Protein AF-A0A4Y2UN64-F1 (afdb_monomer_lite)

Secondary structure (DSSP, 8-state):
-EEEEEEE---HHHHB-S---S---S-TTHHHH--TTS--SB-SPTTTTSSS----SSHHHH--TTEEEEEEE------

Foldseek 3Di:
DKDKDKDFDDDLVQFADPKPDDDPPPPPPLLPPNDPPTPRGTPDDRPPPNPDDDPDPDCVRVDDPRMDIDMDDDDDDDD

Organism: Araneus ventricosus (NCBI:txid182803)

pLDDT: mean 92.43, std 8.75, range [60.94, 98.31]

InterPro domains:
  IPR005203 Hemocyanin, C-terminal [PF03723] (1-76)
  IPR013788 Hemocyanin/hexamerin [PTHR11511] (1-77)
  IPR014756 Immunoglobulin E-set [SSF81296] (1-77)
  IPR037020 Hemocyanin, C-terminal domain superfamily [G3DSA:2.60.40.1520] (1-79)

Radius of gyration: 16.73 Å; chains: 1; bounding box: 46×20×45 Å

Structure (mmCIF, N/CA/C/O backbone):
data_AF-A0A4Y2UN64-F1
#
_entry.id   AF-A0A4Y2UN64-F1
#
loop_
_atom_site.group_PDB
_atom_site.id
_atom_site.type_symbol
_atom_site.label_atom_id
_atom_site.label_alt_id
_atom_site.label_comp_id
_atom_site.label_asym_id
_atom_site.label_entity_id
_atom_site.label_seq_id
_atom_site.pdbx_PDB_ins_code
_atom_site.Cartn_x
_atom_site.Cartn_y
_atom_site.Cartn_z
_atom_site.occupancy
_atom_site.B_iso_or_equiv
_atom_site.auth_seq_id
_atom_site.auth_comp_id
_atom_site.auth_asym_id
_atom_site.auth_atom_id
_atom_site.pdbx_PDB_model_num
ATOM 1 N N . MET A 1 1 ? -17.412 -2.171 13.693 1.00 93.19 1 MET A N 1
ATOM 2 C CA . MET A 1 1 ? -16.164 -2.884 14.039 1.00 93.19 1 MET A CA 1
ATOM 3 C C . MET A 1 1 ? -15.013 -1.905 13.871 1.00 93.19 1 MET A C 1
ATOM 5 O O . MET A 1 1 ? -15.088 -1.091 12.952 1.00 93.19 1 MET A O 1
ATOM 9 N N . ASP A 1 2 ? -14.050 -1.918 14.793 1.00 95.75 2 ASP A N 1
ATOM 10 C CA . ASP A 1 2 ? -12.873 -1.042 14.756 1.00 95.75 2 ASP A CA 1
ATOM 11 C C . ASP A 1 2 ? -11.777 -1.662 13.885 1.00 95.75 2 ASP A C 1
ATOM 13 O O . ASP A 1 2 ? -11.544 -2.867 13.953 1.00 95.75 2 ASP A O 1
ATOM 17 N N . PHE A 1 3 ? -11.131 -0.838 13.064 1.00 97.62 3 PHE A N 1
ATOM 18 C CA . PHE A 1 3 ? -10.023 -1.220 12.191 1.00 97.62 3 PHE A CA 1
ATOM 19 C C . PHE A 1 3 ? -8.933 -0.152 12.232 1.00 97.62 3 PHE A C 1
ATOM 21 O O . PHE A 1 3 ? -9.215 1.012 12.506 1.00 97.62 3 PHE A O 1
ATOM 28 N N . HIS A 1 4 ? -7.707 -0.532 11.887 1.00 97.12 4 HIS A N 1
ATOM 29 C CA . HIS A 1 4 ? -6.623 0.409 11.625 1.00 97.12 4 HIS A CA 1
ATOM 30 C C . HIS A 1 4 ? -6.448 0.550 10.112 1.00 97.12 4 HIS A C 1
ATOM 32 O O . HIS A 1 4 ? -6.122 -0.419 9.429 1.00 97.12 4 HIS A O 1
ATOM 38 N N . LEU A 1 5 ? -6.685 1.750 9.582 1.00 97.94 5 LEU A N 1
ATOM 39 C CA . LEU A 1 5 ? -6.317 2.089 8.213 1.00 97.94 5 LEU A CA 1
ATOM 40 C C . LEU A 1 5 ? -4.821 2.385 8.184 1.00 97.94 5 LEU A C 1
ATOM 42 O O . LEU A 1 5 ? -4.392 3.367 8.780 1.00 97.94 5 LEU A O 1
ATOM 46 N N . PHE A 1 6 ? -4.051 1.551 7.494 1.00 98.25 6 PHE A N 1
ATOM 47 C CA . PHE A 1 6 ? -2.604 1.690 7.366 1.00 98.25 6 PHE A CA 1
ATOM 48 C C . PHE A 1 6 ? -2.223 2.260 5.997 1.00 98.25 6 PHE A C 1
ATOM 50 O O . PHE A 1 6 ? -2.756 1.833 4.973 1.00 98.25 6 PHE A O 1
ATOM 57 N N . ALA A 1 7 ? -1.270 3.191 5.984 1.00 98.06 7 ALA A N 1
ATOM 58 C CA . ALA A 1 7 ? -0.642 3.701 4.774 1.00 98.06 7 ALA A CA 1
ATOM 59 C C . ALA A 1 7 ? 0.878 3.810 4.955 1.00 98.06 7 ALA A C 1
ATOM 61 O O . ALA A 1 7 ? 1.378 4.167 6.026 1.00 98.06 7 ALA A O 1
ATOM 62 N N . ILE A 1 8 ? 1.611 3.531 3.878 1.00 98.19 8 ILE A N 1
ATOM 63 C CA . ILE A 1 8 ? 3.067 3.641 3.803 1.00 98.19 8 ILE A CA 1
ATOM 64 C C . ILE A 1 8 ? 3.470 4.256 2.465 1.00 98.19 8 ILE A C 1
ATOM 66 O O . ILE A 1 8 ? 2.851 3.979 1.441 1.00 98.19 8 ILE A O 1
ATOM 70 N N . PHE A 1 9 ? 4.522 5.072 2.480 1.00 98.12 9 PHE A N 1
ATOM 71 C CA . PHE A 1 9 ? 5.145 5.613 1.274 1.00 98.12 9 PHE A CA 1
ATOM 72 C C . PHE A 1 9 ? 6.544 5.030 1.101 1.00 98.12 9 PHE A C 1
ATOM 74 O O . PHE A 1 9 ? 7.380 5.137 2.000 1.00 98.12 9 PHE A O 1
ATOM 81 N N . THR A 1 10 ? 6.808 4.417 -0.046 1.00 98.19 10 THR A N 1
ATOM 82 C CA . THR A 1 10 ? 8.088 3.782 -0.379 1.00 98.19 10 THR A CA 1
ATOM 83 C C . THR A 1 10 ? 8.793 4.516 -1.518 1.00 98.19 10 THR A C 1
ATOM 85 O O . THR A 1 10 ? 8.235 5.411 -2.158 1.00 98.19 10 THR A O 1
ATOM 88 N N . ASN A 1 11 ? 10.071 4.198 -1.719 1.00 97.75 11 ASN A N 1
ATOM 89 C CA . ASN A 1 11 ? 10.883 4.814 -2.758 1.00 97.75 11 ASN A CA 1
ATOM 90 C C . ASN A 1 11 ? 10.588 4.170 -4.121 1.00 97.75 11 ASN A C 1
ATOM 92 O O . ASN A 1 11 ? 11.012 3.046 -4.378 1.00 97.75 11 ASN A O 1
ATOM 96 N N . TYR A 1 12 ? 9.958 4.922 -5.027 1.00 95.25 12 TYR A N 1
ATOM 97 C CA . TYR A 1 12 ? 9.616 4.455 -6.375 1.00 95.25 12 TYR A CA 1
ATOM 98 C C . TYR A 1 12 ? 10.791 3.812 -7.125 1.00 95.25 12 TYR A C 1
ATOM 100 O O . TYR A 1 12 ? 10.611 2.796 -7.789 1.00 95.25 12 TYR A O 1
ATOM 108 N N . PHE A 1 13 ? 12.000 4.373 -7.019 1.00 96.06 13 PHE A N 1
ATOM 109 C CA . PHE A 1 13 ? 13.163 3.859 -7.750 1.00 96.06 13 PHE A CA 1
ATOM 110 C C . PHE A 1 13 ? 13.638 2.488 -7.245 1.00 96.06 13 PHE A C 1
ATOM 112 O O . PHE A 1 13 ? 14.302 1.757 -7.981 1.00 96.06 13 PHE A O 1
ATOM 119 N N . GLU A 1 14 ? 13.289 2.129 -6.010 1.00 96.06 14 GLU A N 1
ATOM 120 C CA . GLU A 1 14 ? 13.540 0.801 -5.443 1.00 96.06 14 GLU A CA 1
ATOM 121 C C . GLU A 1 14 ? 12.426 -0.193 -5.792 1.00 96.06 14 GLU A C 1
ATOM 123 O O . GLU A 1 14 ? 12.695 -1.389 -5.895 1.00 96.06 14 GLU A O 1
ATOM 128 N N . ASP A 1 15 ? 11.209 0.304 -6.022 1.00 96.62 15 ASP A N 1
ATOM 129 C CA . ASP A 1 15 ? 10.007 -0.510 -6.228 1.00 96.62 15 ASP A CA 1
ATOM 130 C C . ASP A 1 15 ? 9.773 -0.833 -7.707 1.00 96.62 15 ASP A C 1
ATOM 132 O O . ASP A 1 15 ? 9.407 -1.950 -8.058 1.00 96.62 15 ASP A O 1
ATOM 136 N N . THR A 1 16 ? 10.016 0.126 -8.600 1.00 92.50 16 THR A N 1
ATOM 137 C CA . THR A 1 16 ? 9.695 -0.012 -10.024 1.00 92.50 16 THR A CA 1
ATOM 138 C C . THR A 1 16 ? 10.499 -1.124 -10.697 1.00 92.50 16 THR A C 1
ATOM 140 O O . THR A 1 16 ? 11.715 -1.253 -10.505 1.00 92.50 16 THR A O 1
ATOM 143 N N . VAL A 1 17 ? 9.835 -1.917 -11.536 1.00 89.44 17 VAL A N 1
ATOM 144 C CA . VAL A 1 17 ? 10.484 -2.807 -12.504 1.00 89.44 17 VAL A CA 1
ATOM 145 C C . VAL A 1 17 ? 10.702 -2.038 -13.809 1.00 89.44 17 VAL A C 1
ATOM 147 O O . VAL A 1 17 ? 9.795 -1.386 -14.312 1.00 89.44 17 VAL A O 1
ATOM 150 N N . ASN A 1 18 ? 11.904 -2.112 -14.388 1.00 81.25 18 ASN A N 1
ATOM 151 C CA . ASN A 1 18 ? 12.238 -1.431 -15.654 1.00 81.25 18 ASN A CA 1
ATOM 152 C C . ASN A 1 18 ? 11.611 -2.120 -16.888 1.00 81.25 18 ASN A C 1
ATOM 154 O O . ASN A 1 18 ? 12.153 -2.041 -17.989 1.00 81.25 18 ASN A O 1
ATOM 158 N N . ASP A 1 19 ? 10.509 -2.841 -16.695 1.00 72.12 19 ASP A N 1
ATOM 159 C CA . ASP A 1 19 ? 9.713 -3.446 -17.752 1.00 72.12 19 ASP A CA 1
ATOM 160 C C . ASP A 1 19 ? 8.435 -2.623 -17.901 1.00 72.12 19 ASP A C 1
ATOM 162 O O . ASP A 1 19 ? 7.565 -2.634 -17.035 1.00 72.12 19 ASP A O 1
ATOM 166 N N . HIS A 1 20 ? 8.365 -1.840 -18.974 1.00 64.75 20 HIS A N 1
ATOM 167 C CA . HIS A 1 20 ? 7.250 -0.925 -19.229 1.00 64.75 20 HIS A CA 1
ATOM 168 C C . HIS A 1 20 ? 6.200 -1.516 -20.174 1.00 64.75 20 HIS A C 1
ATOM 170 O O . HIS A 1 20 ? 5.312 -0.791 -20.624 1.00 64.75 20 HIS A O 1
ATOM 176 N N . GLY A 1 21 ? 6.299 -2.814 -20.487 1.00 63.00 21 GLY A N 1
ATOM 177 C CA . GLY A 1 21 ? 5.391 -3.473 -21.413 1.00 63.00 21 GLY A CA 1
ATOM 178 C C . GLY A 1 21 ? 5.291 -2.776 -22.767 1.00 63.00 21 GLY A C 1
ATOM 179 O O . GLY A 1 21 ? 6.093 -1.918 -23.134 1.00 63.00 21 GLY A O 1
ATOM 180 N N . ARG A 1 22 ? 4.293 -3.174 -23.556 1.00 60.94 22 ARG A N 1
ATOM 181 C CA . ARG A 1 22 ? 4.014 -2.558 -24.864 1.00 60.94 22 ARG A CA 1
ATOM 182 C C . ARG A 1 22 ? 2.712 -1.761 -24.896 1.00 60.94 22 ARG A C 1
ATOM 184 O O . ARG A 1 22 ? 2.531 -0.959 -25.806 1.00 60.94 22 ARG A O 1
ATOM 191 N N . THR A 1 23 ? 1.816 -1.974 -23.932 1.00 67.00 23 THR A N 1
ATOM 192 C CA . THR A 1 23 ? 0.446 -1.440 -23.945 1.00 67.00 23 THR A CA 1
ATOM 193 C C . THR A 1 23 ? -0.079 -1.226 -22.523 1.00 67.00 23 THR A C 1
ATOM 195 O O . THR A 1 23 ? 0.010 -2.133 -21.700 1.00 67.00 23 THR A O 1
ATOM 198 N N . ASN A 1 24 ? -0.703 -0.075 -22.251 1.00 70.50 24 ASN A N 1
ATOM 199 C CA . ASN A 1 24 ? -1.381 0.234 -20.978 1.00 70.50 24 ASN A CA 1
ATOM 200 C C . ASN A 1 24 ? -2.803 -0.363 -20.913 1.00 70.50 24 ASN A C 1
ATOM 202 O O . ASN A 1 24 ? -3.761 0.317 -20.549 1.00 70.50 24 ASN A O 1
ATOM 206 N N . GLU A 1 25 ? -2.967 -1.619 -21.318 1.00 80.88 25 GLU A N 1
ATOM 207 C CA . GLU A 1 25 ? -4.260 -2.306 -21.275 1.00 80.88 25 GLU A CA 1
ATOM 208 C C . GLU A 1 25 ? -4.418 -3.071 -19.953 1.00 80.88 25 GLU A C 1
ATOM 210 O O . GLU A 1 25 ? -3.509 -3.788 -19.547 1.00 80.88 25 GLU A O 1
ATOM 215 N N . CYS A 1 26 ? -5.595 -2.982 -19.319 1.00 82.62 26 CYS A N 1
ATOM 216 C CA . CYS A 1 26 ? -5.959 -3.775 -18.132 1.00 82.62 26 CYS A CA 1
ATOM 217 C C . CYS A 1 26 ? -5.038 -3.562 -16.904 1.00 82.62 26 CYS A C 1
ATOM 219 O O . CYS A 1 26 ? -4.496 -4.516 -16.349 1.00 82.62 26 CYS A O 1
ATOM 221 N N . MET A 1 27 ? -4.870 -2.307 -16.465 1.00 85.75 27 MET A N 1
ATOM 222 C CA . MET A 1 27 ? -3.977 -1.935 -15.349 1.00 85.75 27 MET A CA 1
ATOM 223 C C . MET A 1 27 ? -4.697 -1.652 -14.015 1.00 85.75 27 MET A C 1
ATOM 225 O O . MET A 1 27 ? -4.045 -1.435 -12.997 1.00 85.75 27 MET A O 1
ATOM 229 N N . ASP A 1 28 ? -6.031 -1.679 -13.977 1.00 88.94 28 ASP A N 1
ATOM 230 C CA . ASP A 1 28 ? -6.797 -1.265 -12.787 1.00 88.94 28 ASP A CA 1
ATOM 231 C C . ASP A 1 28 ? -6.747 -2.288 -11.636 1.00 88.94 28 ASP A C 1
ATOM 233 O O . ASP A 1 28 ? -6.952 -1.939 -10.475 1.00 88.94 28 ASP A O 1
ATOM 237 N N . ALA A 1 29 ? -6.472 -3.559 -11.945 1.00 93.19 29 ALA A N 1
ATOM 238 C CA . ALA A 1 29 ? -6.511 -4.676 -10.994 1.00 93.19 29 ALA A CA 1
ATOM 239 C C . ALA A 1 29 ? -5.120 -5.264 -10.685 1.00 93.19 29 ALA A C 1
ATOM 241 O O . ALA A 1 29 ? -5.004 -6.423 -10.271 1.00 93.19 29 ALA A O 1
ATOM 242 N N . VAL A 1 30 ? -4.055 -4.478 -10.882 1.00 93.38 30 VAL A N 1
ATOM 243 C CA . VAL A 1 30 ? -2.663 -4.956 -10.797 1.00 93.38 30 VAL A CA 1
ATOM 244 C C . VAL A 1 30 ? -2.304 -5.575 -9.453 1.00 93.38 30 VAL A C 1
ATOM 246 O O . VAL A 1 30 ? -1.523 -6.516 -9.434 1.00 93.38 30 VAL A O 1
ATOM 249 N N . SER A 1 31 ? -2.904 -5.130 -8.345 1.00 94.56 31 SER A N 1
ATOM 250 C CA . SER A 1 31 ? -2.584 -5.638 -7.004 1.00 94.56 31 SER A CA 1
ATOM 251 C C . SER A 1 31 ? -2.848 -7.136 -6.825 1.00 94.56 31 SER A C 1
ATOM 253 O O . SER A 1 31 ? -2.185 -7.768 -6.010 1.00 94.56 31 SER A O 1
ATOM 255 N N . TYR 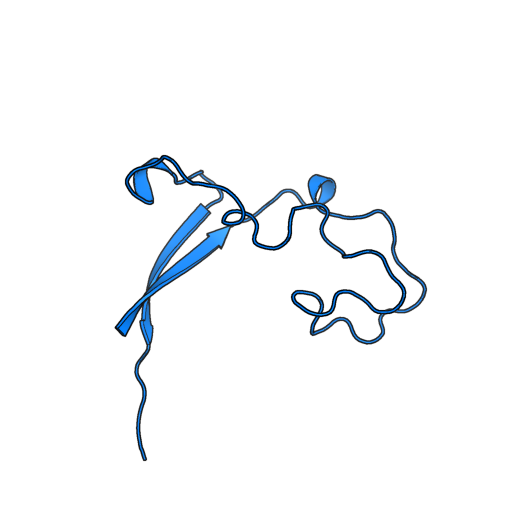A 1 32 ? -3.810 -7.706 -7.560 1.00 96.00 32 TYR A N 1
ATOM 256 C CA . TYR A 1 32 ? -4.135 -9.137 -7.489 1.00 96.00 32 TYR A CA 1
ATOM 257 C C . TYR A 1 32 ? -3.835 -9.881 -8.788 1.00 96.00 32 TYR A C 1
ATOM 259 O O . TYR A 1 32 ? -3.444 -11.044 -8.744 1.00 96.00 32 TYR A O 1
ATOM 267 N N . CYS A 1 33 ? -4.013 -9.227 -9.936 1.00 93.94 33 CYS A N 1
ATOM 268 C CA . CYS A 1 33 ? -3.901 -9.876 -11.241 1.00 93.94 33 CYS A CA 1
ATOM 269 C C . CYS A 1 33 ? -2.550 -9.636 -11.928 1.00 93.94 33 CYS A C 1
ATOM 271 O O . CYS A 1 33 ? -2.247 -10.305 -12.913 1.00 93.94 33 CYS A O 1
ATOM 273 N N . GLY A 1 34 ? -1.749 -8.685 -11.440 1.00 90.88 34 GLY A N 1
ATOM 274 C CA . GLY A 1 34 ? -0.599 -8.168 -12.176 1.00 90.88 34 GLY A CA 1
ATOM 275 C C . GLY A 1 34 ? -1.005 -7.392 -13.431 1.00 90.88 34 GLY A C 1
ATOM 276 O O . GLY A 1 34 ? -2.179 -7.087 -13.650 1.00 90.88 34 GLY A O 1
ATOM 277 N N . ALA A 1 35 ? -0.009 -7.047 -14.243 1.00 89.62 35 ALA A N 1
ATOM 278 C CA . ALA A 1 35 ? -0.200 -6.386 -15.527 1.00 89.62 35 ALA A CA 1
ATOM 279 C C . ALA A 1 35 ? -0.146 -7.421 -16.659 1.00 89.62 35 ALA A C 1
ATOM 281 O O . ALA A 1 35 ? 0.690 -8.328 -16.655 1.00 89.62 35 ALA A O 1
ATOM 282 N N . LYS A 1 36 ? -1.055 -7.304 -17.631 1.00 88.75 36 LYS A N 1
ATOM 283 C CA . LYS A 1 36 ? -1.148 -8.254 -18.745 1.00 88.75 36 LYS A CA 1
ATOM 284 C C . LYS A 1 36 ? 0.133 -8.226 -19.585 1.00 88.75 36 LYS A C 1
ATOM 286 O O . LYS A 1 36 ? 0.532 -7.165 -20.056 1.00 88.75 36 LYS A O 1
ATOM 291 N N . ASP A 1 37 ? 0.716 -9.405 -19.810 1.00 88.69 37 ASP A N 1
ATOM 292 C CA . ASP A 1 37 ? 1.925 -9.617 -20.622 1.00 88.69 37 ASP A CA 1
ATOM 293 C C . ASP A 1 37 ? 3.143 -8.779 -20.169 1.00 88.69 37 ASP A C 1
ATOM 295 O O . ASP A 1 37 ? 4.006 -8.434 -20.976 1.00 88.69 37 ASP A O 1
ATOM 299 N N . GLN A 1 38 ? 3.206 -8.441 -18.877 1.00 88.81 38 GLN A N 1
ATOM 300 C CA . GLN A 1 38 ? 4.253 -7.625 -18.255 1.00 88.81 38 GLN A CA 1
ATOM 301 C C . GLN A 1 38 ? 4.724 -8.256 -16.943 1.00 88.81 38 GLN A C 1
ATOM 303 O O . GLN A 1 38 ? 4.023 -9.076 -16.341 1.00 88.81 38 GLN A O 1
ATOM 308 N N . LEU A 1 39 ? 5.902 -7.854 -16.466 1.00 90.88 39 LEU A N 1
ATOM 309 C CA . LEU A 1 39 ? 6.304 -8.140 -15.092 1.00 90.88 39 LEU A CA 1
ATOM 310 C C . LEU A 1 39 ? 5.380 -7.446 -14.080 1.00 90.88 39 LEU A C 1
ATOM 312 O O . LEU A 1 39 ? 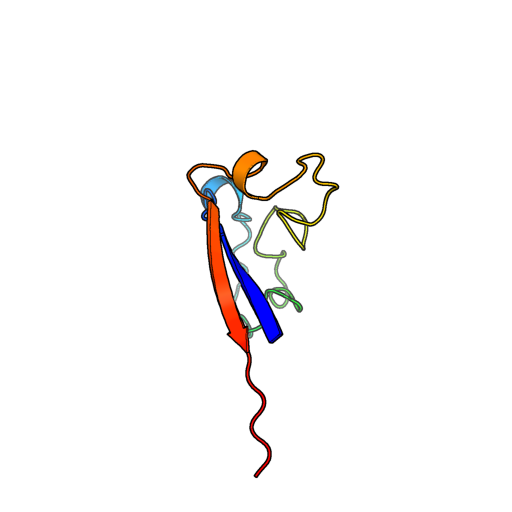4.776 -6.408 -14.350 1.00 90.88 39 LEU A O 1
ATOM 316 N N . TYR A 1 40 ? 5.292 -8.020 -12.878 1.00 93.19 40 TYR A N 1
ATOM 317 C CA . TYR A 1 40 ? 4.557 -7.396 -11.783 1.00 93.19 40 TYR A CA 1
ATOM 318 C C . TYR A 1 40 ? 5.189 -6.030 -11.447 1.00 93.19 40 TYR A C 1
ATOM 320 O O . TYR A 1 40 ? 6.409 -5.969 -11.280 1.00 93.19 40 TYR A O 1
ATOM 328 N N . PRO A 1 41 ? 4.400 -4.942 -11.353 1.00 92.12 41 PRO A N 1
ATOM 329 C CA . PRO A 1 41 ? 4.924 -3.573 -11.398 1.00 92.12 41 PRO A CA 1
ATOM 330 C C . PRO A 1 41 ? 5.659 -3.111 -10.124 1.00 92.12 41 PRO A C 1
ATOM 332 O O . PRO A 1 41 ? 6.112 -1.969 -10.072 1.00 92.12 41 PRO A O 1
ATOM 335 N N . ASP A 1 42 ? 5.785 -3.977 -9.114 1.00 95.56 42 ASP A N 1
ATOM 336 C CA . ASP A 1 42 ? 6.463 -3.717 -7.840 1.00 95.56 42 ASP A CA 1
ATOM 337 C C . ASP A 1 42 ? 7.444 -4.860 -7.513 1.00 95.56 42 ASP A C 1
ATOM 339 O O . ASP A 1 42 ? 7.079 -6.035 -7.486 1.00 95.56 42 ASP A O 1
ATOM 343 N N . LYS A 1 43 ? 8.713 -4.525 -7.271 1.00 96.62 43 LYS A N 1
ATOM 344 C CA . LYS A 1 43 ? 9.784 -5.463 -6.903 1.00 96.62 43 LYS A CA 1
ATOM 345 C C . LYS A 1 43 ? 9.623 -6.053 -5.505 1.00 96.62 43 LYS A C 1
ATOM 347 O O . LYS A 1 43 ? 10.301 -7.034 -5.183 1.00 96.62 43 LYS A O 1
ATOM 352 N N . ARG A 1 44 ? 8.808 -5.447 -4.643 1.00 97.31 44 ARG A N 1
ATOM 353 C CA . ARG A 1 44 ? 8.573 -5.946 -3.287 1.00 97.31 44 ARG A CA 1
ATOM 354 C C . ARG A 1 44 ? 7.782 -7.250 -3.326 1.00 97.31 44 ARG A C 1
ATOM 356 O O . ARG A 1 44 ? 7.033 -7.536 -4.255 1.00 97.31 44 ARG A O 1
ATOM 363 N N . ALA A 1 45 ? 7.945 -8.058 -2.283 1.00 97.94 45 ALA A N 1
ATOM 364 C CA . ALA A 1 45 ? 7.117 -9.242 -2.113 1.00 97.94 45 ALA A CA 1
ATOM 365 C C . ALA A 1 45 ? 5.643 -8.828 -1.966 1.00 97.94 45 ALA A C 1
ATOM 367 O O . ALA A 1 45 ? 5.324 -7.888 -1.235 1.00 97.94 45 ALA A O 1
ATOM 368 N N . MET A 1 46 ? 4.739 -9.528 -2.656 1.00 97.94 46 MET A N 1
ATOM 369 C CA . MET A 1 46 ? 3.300 -9.281 -2.542 1.00 97.94 46 MET A CA 1
ATOM 370 C C . MET A 1 46 ? 2.859 -9.413 -1.078 1.00 97.94 46 MET A C 1
ATOM 372 O O . MET A 1 46 ? 3.136 -10.422 -0.433 1.00 97.94 46 MET A O 1
ATOM 376 N N . GLY A 1 47 ? 2.174 -8.390 -0.562 1.00 97.19 47 GLY A N 1
ATOM 377 C CA . GLY A 1 47 ? 1.793 -8.299 0.852 1.00 97.19 47 GLY A CA 1
ATOM 378 C C . GLY A 1 47 ? 2.735 -7.454 1.713 1.00 97.19 47 GLY A C 1
ATOM 379 O O . GLY A 1 47 ? 2.419 -7.221 2.878 1.00 97.19 47 GLY A O 1
ATOM 380 N N . PHE A 1 48 ? 3.843 -6.945 1.163 1.00 98.00 48 PHE A N 1
ATOM 381 C CA . PHE A 1 48 ? 4.697 -5.971 1.844 1.00 98.00 48 PHE A CA 1
ATOM 382 C C . PHE A 1 48 ? 3.879 -4.782 2.390 1.00 98.00 48 PHE A C 1
ATOM 384 O O . PHE A 1 48 ? 3.005 -4.273 1.684 1.00 98.00 48 PHE A O 1
ATOM 391 N N . PRO A 1 49 ? 4.161 -4.283 3.611 1.00 97.25 49 PRO A N 1
ATOM 392 C CA . PRO A 1 49 ? 5.217 -4.703 4.546 1.00 97.25 49 PRO A CA 1
ATOM 393 C C . PRO A 1 49 ? 4.820 -5.825 5.526 1.00 97.25 49 PRO A C 1
ATOM 395 O O . PRO A 1 49 ? 5.525 -6.048 6.508 1.00 97.25 49 PRO A O 1
ATOM 398 N N . PHE A 1 50 ? 3.698 -6.509 5.297 1.00 97.81 50 PHE A N 1
ATOM 399 C CA . PHE A 1 50 ? 3.130 -7.520 6.199 1.00 97.81 50 PHE A CA 1
ATOM 400 C C . PHE A 1 50 ? 3.400 -8.966 5.759 1.00 97.81 50 PHE A C 1
ATOM 402 O O . PHE A 1 50 ? 2.910 -9.902 6.385 1.00 97.81 50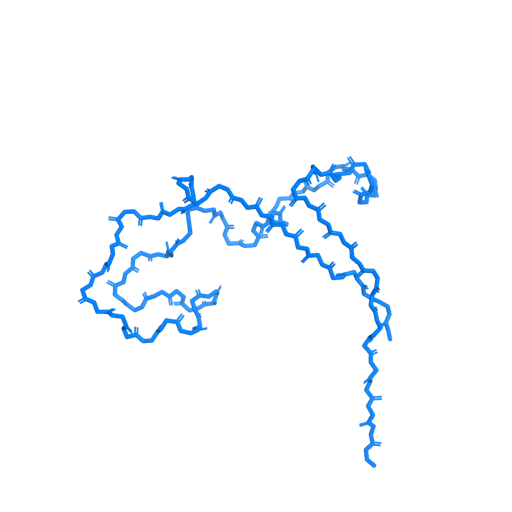 PHE A O 1
ATOM 409 N N . ASP A 1 51 ? 4.181 -9.170 4.697 1.00 98.06 51 ASP A N 1
ATOM 410 C CA . ASP A 1 51 ? 4.556 -10.493 4.184 1.00 98.06 51 ASP A CA 1
ATOM 411 C C . ASP A 1 51 ? 5.487 -11.268 5.135 1.00 98.06 51 ASP A C 1
ATOM 413 O O . ASP A 1 51 ? 5.663 -12.478 4.990 1.00 98.06 51 ASP A O 1
ATOM 417 N N . ARG A 1 52 ? 6.088 -10.584 6.117 1.00 96.94 52 ARG A N 1
ATOM 418 C CA . ARG A 1 52 ? 7.047 -11.150 7.077 1.00 96.94 52 ARG A CA 1
ATOM 419 C C . ARG A 1 52 ? 6.588 -10.947 8.513 1.00 96.94 52 ARG A C 1
ATOM 421 O O . ARG A 1 52 ? 5.825 -10.037 8.820 1.00 96.94 52 ARG A O 1
ATOM 428 N N . GLU A 1 53 ? 7.121 -11.779 9.405 1.00 97.38 53 GLU A N 1
ATOM 429 C CA . GLU A 1 53 ? 6.881 -11.672 10.844 1.00 97.38 53 GLU A CA 1
ATOM 430 C C . GLU A 1 53 ? 7.357 -10.316 11.394 1.00 97.38 53 GLU A C 1
ATOM 432 O O . GLU A 1 53 ? 8.523 -9.937 11.247 1.00 97.38 53 GLU A O 1
ATOM 437 N N . ILE A 1 54 ? 6.453 -9.610 12.076 1.00 97.38 54 ILE A N 1
ATOM 438 C CA . ILE A 1 54 ? 6.742 -8.372 12.801 1.00 97.38 54 ILE A CA 1
ATOM 439 C C . ILE A 1 54 ? 6.976 -8.735 14.267 1.00 97.38 54 ILE A C 1
ATOM 441 O O . ILE A 1 54 ? 6.080 -9.240 14.936 1.00 97.38 54 ILE A O 1
ATOM 445 N N . ARG A 1 55 ? 8.189 -8.476 14.768 1.00 97.00 55 ARG A N 1
ATOM 446 C CA . ARG A 1 55 ? 8.586 -8.799 16.154 1.00 97.00 55 ARG A CA 1
ATOM 447 C C . ARG A 1 55 ? 8.246 -7.716 17.181 1.00 97.00 55 ARG A C 1
ATOM 449 O O . ARG A 1 55 ? 8.436 -7.945 18.370 1.00 97.00 55 ARG A O 1
ATOM 456 N N . ALA A 1 56 ? 7.810 -6.547 16.724 1.00 97.19 56 ALA A N 1
ATOM 457 C CA . ALA A 1 56 ? 7.374 -5.462 17.594 1.00 97.19 56 ALA A CA 1
ATOM 458 C C . ALA A 1 56 ? 6.058 -5.832 18.288 1.00 97.19 56 ALA A C 1
ATOM 460 O O . ALA A 1 56 ? 5.221 -6.525 17.708 1.00 97.19 56 ALA A O 1
ATOM 461 N N . PHE A 1 57 ? 5.868 -5.358 19.516 1.00 95.06 57 PHE A N 1
ATOM 462 C CA . PHE A 1 57 ? 4.674 -5.666 20.297 1.00 95.06 57 PHE A CA 1
ATOM 463 C C . PHE A 1 57 ? 3.446 -4.877 19.824 1.00 95.06 57 PHE A C 1
ATOM 465 O O . PHE A 1 57 ? 2.327 -5.390 19.843 1.00 95.06 57 PHE A O 1
ATOM 472 N N . ASP A 1 58 ? 3.646 -3.631 19.391 1.00 94.25 58 ASP A N 1
ATOM 473 C CA . ASP A 1 58 ? 2.584 -2.776 18.872 1.00 94.25 58 ASP A CA 1
ATOM 474 C C . ASP A 1 58 ? 3.035 -1.926 17.673 1.00 94.25 58 ASP A C 1
ATOM 476 O O . ASP A 1 58 ? 4.205 -1.895 17.279 1.00 94.25 58 ASP A O 1
ATOM 480 N N . PHE A 1 59 ? 2.076 -1.217 17.068 1.00 93.88 59 PHE A N 1
ATOM 481 C CA . PHE A 1 59 ? 2.359 -0.363 15.918 1.00 93.88 59 PHE A CA 1
ATOM 482 C C . PHE A 1 59 ? 3.284 0.809 16.261 1.00 93.88 59 PHE A C 1
ATOM 484 O O . PHE A 1 59 ? 4.067 1.219 15.413 1.00 93.88 59 PHE A O 1
ATOM 491 N N . LYS A 1 60 ? 3.223 1.362 17.480 1.00 94.81 60 LYS A N 1
ATOM 492 C CA . LYS A 1 60 ? 4.045 2.524 17.857 1.00 94.81 60 LYS A CA 1
ATOM 493 C C . LYS A 1 60 ? 5.522 2.159 17.890 1.00 94.81 60 LYS A C 1
ATOM 495 O O . LYS A 1 60 ? 6.341 2.978 17.488 1.00 94.81 60 LYS A O 1
ATOM 500 N N . GLU A 1 61 ? 5.835 0.951 18.346 1.00 96.56 61 GLU A N 1
ATOM 501 C CA . GLU A 1 61 ? 7.188 0.400 18.330 1.00 96.56 61 GLU A CA 1
ATOM 502 C C . GLU A 1 61 ? 7.660 0.096 16.902 1.00 96.56 61 GLU A C 1
ATOM 504 O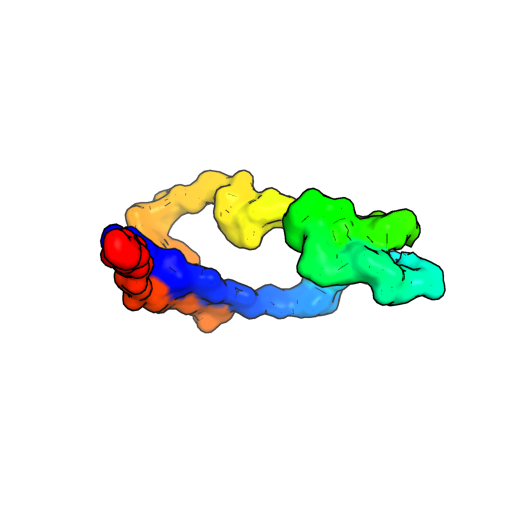 O . GLU A 1 61 ? 8.805 0.374 16.552 1.00 96.56 61 GLU A O 1
ATOM 509 N N . TRP A 1 62 ? 6.777 -0.438 16.055 1.00 96.75 62 TRP A N 1
ATOM 510 C CA . TRP A 1 62 ? 7.118 -0.789 14.674 1.00 96.75 62 TRP A CA 1
ATOM 511 C C . TRP A 1 62 ? 7.199 0.411 13.715 1.00 96.75 62 TRP A C 1
ATOM 513 O O . TRP A 1 62 ? 7.834 0.330 12.661 1.00 96.75 62 TRP A O 1
ATOM 523 N N . ARG A 1 63 ? 6.534 1.521 14.049 1.00 96.69 63 ARG A N 1
ATOM 524 C CA . ARG A 1 63 ? 6.299 2.647 13.142 1.00 96.69 63 ARG A CA 1
ATOM 525 C C . ARG A 1 6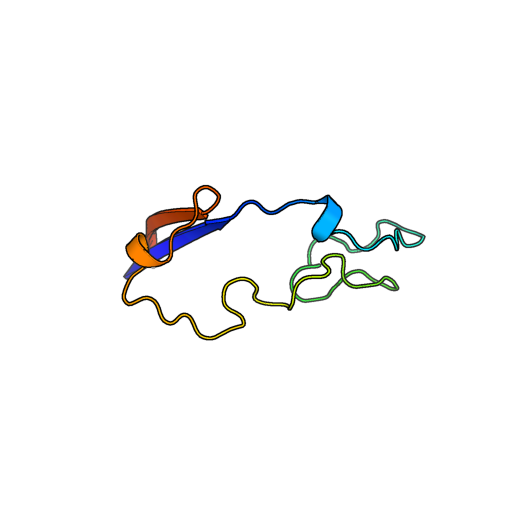3 ? 7.595 3.300 12.663 1.00 96.69 63 ARG A C 1
ATOM 527 O O . ARG A 1 63 ? 8.373 3.845 13.442 1.00 96.69 63 ARG A O 1
ATOM 534 N N . LEU A 1 64 ? 7.731 3.384 11.342 1.00 97.38 64 LEU A N 1
ATOM 535 C CA . LEU A 1 64 ? 8.727 4.220 10.673 1.00 97.38 64 LEU A CA 1
ATOM 536 C C . LEU A 1 64 ? 8.154 5.605 10.306 1.00 97.38 64 LEU A C 1
ATOM 538 O O . LEU A 1 64 ? 6.933 5.763 10.221 1.00 97.38 64 LEU A O 1
ATOM 542 N N . PRO A 1 65 ? 8.997 6.625 10.039 1.00 98.19 65 PRO A N 1
ATOM 543 C CA . PRO A 1 65 ? 8.533 7.978 9.702 1.00 98.19 65 PRO A CA 1
ATOM 544 C C . PRO A 1 65 ? 7.632 8.069 8.460 1.00 98.19 65 PRO A C 1
ATOM 546 O O . PRO A 1 65 ? 6.828 8.990 8.349 1.00 98.19 65 PRO A O 1
ATOM 549 N N . ASN A 1 66 ? 7.753 7.117 7.535 1.00 98.31 66 ASN A N 1
ATOM 550 C CA . ASN A 1 66 ? 6.962 7.010 6.307 1.00 98.31 66 ASN A CA 1
ATOM 551 C C . ASN A 1 66 ? 5.710 6.124 6.454 1.00 98.31 66 ASN A C 1
ATOM 553 O O . ASN A 1 66 ? 5.056 5.835 5.452 1.00 98.31 66 ASN A O 1
ATOM 557 N N . MET A 1 67 ? 5.395 5.680 7.676 1.00 98.31 67 MET A N 1
ATOM 558 C CA . MET A 1 67 ? 4.219 4.877 8.005 1.00 98.31 67 MET A CA 1
ATOM 559 C C . MET A 1 67 ? 3.233 5.669 8.869 1.00 98.31 67 MET A C 1
ATOM 561 O O . MET A 1 67 ? 3.612 6.414 9.785 1.00 98.31 67 MET A O 1
ATOM 565 N N . ILE A 1 68 ? 1.945 5.457 8.615 1.00 97.88 68 ILE A N 1
ATOM 566 C CA . ILE A 1 68 ? 0.856 5.992 9.426 1.00 97.88 68 ILE A CA 1
ATOM 567 C C . ILE A 1 68 ? -0.275 4.975 9.542 1.00 97.88 68 ILE A C 1
ATOM 569 O O . ILE A 1 68 ? -0.592 4.270 8.585 1.00 97.88 68 ILE A O 1
ATOM 573 N N . ASP A 1 69 ? -0.896 4.932 10.716 1.00 96.88 69 ASP A N 1
ATOM 574 C CA . ASP A 1 69 ? -2.165 4.262 10.931 1.00 96.88 69 ASP A CA 1
ATOM 575 C C . ASP A 1 69 ? -3.209 5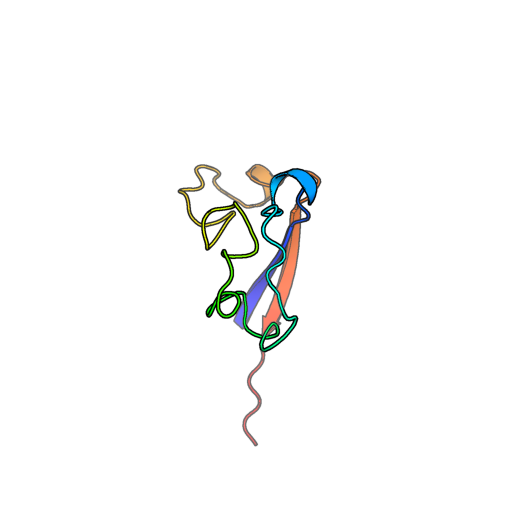.245 11.480 1.00 96.88 69 ASP A C 1
ATOM 577 O O . ASP A 1 69 ? -2.882 6.227 12.153 1.00 96.88 69 ASP A O 1
ATOM 581 N N . VAL A 1 70 ? -4.477 4.997 11.163 1.00 97.12 70 VAL A N 1
ATOM 582 C CA . VAL A 1 70 ? -5.611 5.766 11.685 1.00 97.12 70 VAL A CA 1
ATOM 583 C C . VAL A 1 70 ? -6.731 4.800 12.080 1.00 97.12 70 VAL A C 1
ATOM 585 O O . VAL A 1 70 ? -7.177 4.020 11.235 1.00 97.12 70 VAL A O 1
ATOM 588 N N . PRO A 1 71 ? -7.234 4.845 13.327 1.00 97.31 71 PRO A N 1
ATOM 589 C CA . PRO A 1 71 ? -8.408 4.074 13.720 1.00 97.31 71 PRO A CA 1
ATOM 590 C C . PRO A 1 71 ? -9.656 4.512 12.942 1.00 97.31 71 PRO A C 1
ATOM 592 O O . PRO A 1 71 ? -10.021 5.689 12.943 1.00 97.31 71 PRO A O 1
ATOM 595 N N . ILE A 1 72 ? -10.343 3.562 12.312 1.00 98.12 72 ILE A N 1
ATOM 596 C CA . ILE A 1 72 ? -11.591 3.772 11.573 1.00 98.12 72 ILE A CA 1
ATOM 597 C C . ILE A 1 72 ? -12.675 2.797 12.041 1.00 98.12 72 ILE A C 1
ATOM 599 O O . ILE A 1 72 ? -12.398 1.727 12.584 1.00 98.12 72 ILE A O 1
ATOM 603 N N . LYS A 1 73 ? -13.938 3.154 11.791 1.00 98.12 73 LYS A N 1
ATOM 604 C CA . LYS A 1 73 ? -15.098 2.304 12.077 1.00 98.12 73 LYS A CA 1
ATOM 605 C C . LYS A 1 73 ? -15.813 1.948 10.784 1.00 98.12 73 LYS A C 1
ATOM 607 O O . LYS A 1 73 ? -16.283 2.834 10.078 1.00 98.12 73 LYS A O 1
ATOM 612 N N . ILE A 1 74 ? -15.968 0.653 10.523 1.00 96.62 74 ILE A N 1
ATOM 613 C CA . ILE A 1 74 ? -16.824 0.162 9.437 1.00 96.62 74 ILE A CA 1
ATOM 614 C C . ILE A 1 74 ? -18.182 -0.219 10.034 1.00 96.62 74 ILE A C 1
ATOM 616 O O . ILE A 1 74 ? -18.257 -0.988 11.005 1.00 96.62 74 ILE A O 1
ATOM 620 N N . LYS A 1 75 ? -19.254 0.354 9.470 1.00 96.38 75 LYS A N 1
ATOM 621 C CA . LYS A 1 75 ? -20.647 0.129 9.874 1.00 96.38 75 LYS A CA 1
ATOM 622 C C . LYS A 1 75 ? -21.441 -0.428 8.694 1.00 96.38 75 LYS A C 1
ATOM 624 O O . LYS A 1 75 ? -21.611 0.254 7.691 1.00 96.38 75 LYS A O 1
ATOM 629 N N . HIS A 1 76 ? -21.961 -1.642 8.849 1.00 95.50 76 HIS A N 1
ATOM 630 C CA . HIS A 1 76 ? -22.980 -2.187 7.956 1.00 95.50 76 HIS A CA 1
ATOM 631 C C . HIS A 1 76 ? -24.338 -1.547 8.276 1.00 95.50 76 HIS A C 1
ATOM 633 O O . HIS A 1 76 ? -24.698 -1.412 9.449 1.00 95.50 76 HIS A O 1
ATOM 639 N N . VAL A 1 77 ? -25.081 -1.151 7.243 1.00 95.44 77 VAL A N 1
ATOM 640 C CA . VAL A 1 77 ? -26.441 -0.616 7.359 1.00 95.44 77 VAL A CA 1
ATOM 641 C C . VAL A 1 77 ? -27.350 -1.518 6.532 1.00 95.44 77 VAL A C 1
ATOM 643 O O . VAL A 1 77 ? -27.266 -1.511 5.309 1.00 95.44 77 VAL A O 1
ATOM 646 N N . SER A 1 78 ? -28.175 -2.325 7.199 1.00 89.00 78 SER A N 1
ATOM 647 C CA . SER A 1 78 ? -29.246 -3.080 6.543 1.00 89.00 78 SER A CA 1
ATOM 648 C C . SER A 1 78 ? -30.395 -2.132 6.203 1.00 89.00 78 SER A C 1
ATOM 650 O O . SER A 1 78 ? -30.766 -1.318 7.053 1.00 89.00 78 SER A O 1
ATOM 652 N N . ALA A 1 79 ? -30.912 -2.234 4.977 1.00 76.19 79 ALA A N 1
ATOM 653 C CA . ALA A 1 79 ? -32.126 -1.544 4.541 1.00 76.19 79 ALA A CA 1
ATOM 654 C C . ALA A 1 79 ? -33.369 -2.060 5.280 1.00 76.19 79 ALA A C 1
ATOM 656 O O . ALA A 1 79 ? -33.380 -3.264 5.630 1.00 76.19 79 ALA A O 1
#

Sequence (79 aa):
MDFHLFAIFTNYFEDTVNDHGRTNECMDAVSYCGAKDQLYPDKRAMGFPFDREIRAFDFKEWRLPNMIDVPIKIKHVSA